Protein AF-A0A266N9E5-F1 (afdb_monomer)

Radius of gyration: 14.83 Å; Cα contacts (8 Å, |Δi|>4): 26; chains: 1; bounding box: 28×21×43 Å

Foldseek 3Di:
DPPVLVVQCVVQLVVQLVVLLVVLVVVLVVVVVVDPDDPVVSVVSSVVSSVVSSVVSCVVSRD

Structure (mmCIF, N/CA/C/O backbone):
data_AF-A0A266N9E5-F1
#
_entry.id   AF-A0A266N9E5-F1
#
loop_
_atom_site.group_PDB
_atom_site.id
_atom_site.type_symbol
_atom_site.label_atom_id
_atom_site.label_alt_id
_atom_site.label_comp_id
_atom_site.label_asym_id
_atom_site.label_entity_id
_atom_site.label_seq_id
_atom_site.pdbx_PDB_ins_code
_atom_site.Cartn_x
_atom_site.Cartn_y
_atom_site.Cartn_z
_atom_site.occupancy
_atom_site.B_iso_or_equiv
_atom_site.auth_seq_id
_atom_site.auth_comp_id
_atom_site.auth_asym_id
_atom_site.auth_atom_id
_atom_site.pdbx_PDB_model_num
ATOM 1 N N . MET A 1 1 ? 6.848 -9.696 -24.700 1.00 58.34 1 MET A N 1
ATOM 2 C CA . MET A 1 1 ? 7.426 -8.692 -23.785 1.00 58.34 1 MET A CA 1
ATOM 3 C 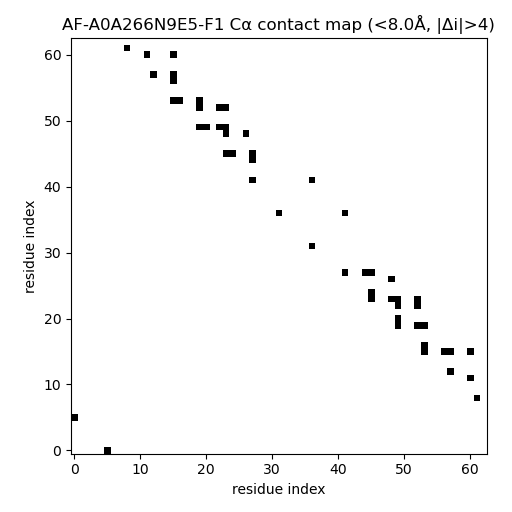C . MET A 1 1 ? 8.858 -8.457 -24.201 1.00 58.34 1 MET A C 1
ATOM 5 O O . MET A 1 1 ? 9.623 -9.416 -24.256 1.00 58.34 1 MET A O 1
ATOM 9 N N . LYS A 1 2 ? 9.199 -7.231 -24.590 1.00 71.00 2 LYS A N 1
ATOM 10 C CA . LYS A 1 2 ? 10.587 -6.859 -24.864 1.00 71.00 2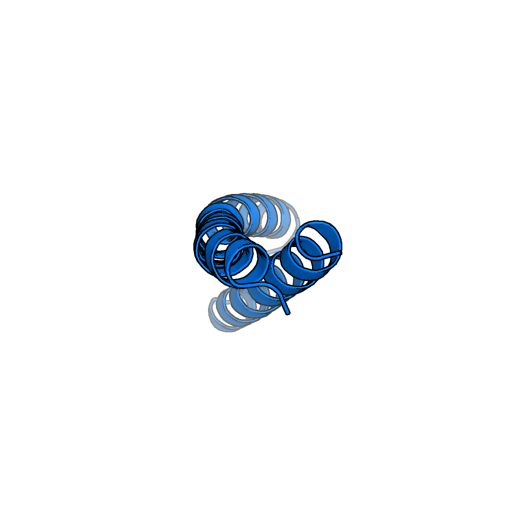 LYS A CA 1
ATOM 11 C C . LYS A 1 2 ? 11.338 -6.797 -23.534 1.00 71.00 2 LYS A C 1
ATOM 13 O O . LYS A 1 2 ? 10.749 -6.580 -22.480 1.00 71.00 2 LYS A O 1
ATOM 18 N N . MET A 1 3 ? 12.651 -6.991 -23.571 1.00 68.31 3 MET A N 1
ATOM 19 C CA . MET A 1 3 ? 13.492 -6.966 -22.366 1.00 68.31 3 MET A CA 1
ATOM 20 C C . MET A 1 3 ? 13.466 -5.592 -21.663 1.00 68.31 3 MET A C 1
ATOM 22 O O . MET A 1 3 ? 13.674 -5.499 -20.456 1.00 68.31 3 MET A O 1
ATOM 26 N N . GLU A 1 4 ? 13.153 -4.537 -22.416 1.00 70.44 4 GLU A N 1
ATOM 27 C CA . GLU A 1 4 ? 12.924 -3.171 -21.933 1.00 70.44 4 GLU A CA 1
ATOM 28 C C . GLU A 1 4 ? 11.677 -3.066 -21.043 1.00 70.44 4 GLU A C 1
ATOM 30 O O . GLU A 1 4 ? 11.747 -2.442 -19.984 1.00 70.44 4 GLU A O 1
ATOM 35 N N . ASP A 1 5 ? 10.591 -3.761 -21.398 1.00 75.69 5 ASP A N 1
ATOM 36 C CA . ASP A 1 5 ? 9.352 -3.797 -20.612 1.00 75.69 5 ASP A CA 1
ATOM 37 C C . ASP A 1 5 ? 9.613 -4.421 -19.234 1.00 75.69 5 ASP A C 1
ATOM 39 O O . ASP A 1 5 ? 9.199 -3.900 -18.204 1.00 75.69 5 ASP A O 1
ATOM 43 N N . ILE A 1 6 ? 10.391 -5.509 -19.190 1.00 76.06 6 ILE A N 1
ATOM 44 C CA . ILE A 1 6 ? 10.741 -6.194 -17.937 1.00 76.06 6 ILE A CA 1
ATOM 45 C C . ILE A 1 6 ? 11.532 -5.258 -17.014 1.00 76.06 6 ILE A C 1
ATOM 47 O O . ILE A 1 6 ? 11.252 -5.194 -15.815 1.00 76.06 6 ILE A O 1
ATOM 51 N N . ARG A 1 7 ? 12.491 -4.492 -17.555 1.00 75.56 7 ARG A N 1
ATOM 52 C CA . ARG A 1 7 ? 13.266 -3.512 -16.773 1.00 75.56 7 ARG A CA 1
ATOM 53 C C . ARG A 1 7 ? 12.381 -2.379 -16.262 1.00 75.56 7 ARG A C 1
ATOM 55 O O . ARG A 1 7 ? 12.534 -1.985 -15.110 1.00 75.56 7 ARG A O 1
ATOM 62 N N . TYR A 1 8 ? 11.453 -1.899 -17.085 1.00 80.81 8 TYR A N 1
ATOM 63 C CA . TYR A 1 8 ? 10.482 -0.883 -16.693 1.00 80.81 8 TYR A CA 1
ATOM 64 C C . TYR A 1 8 ? 9.613 -1.363 -15.524 1.00 80.81 8 TYR A C 1
ATOM 66 O O . TYR A 1 8 ? 9.592 -0.723 -14.473 1.00 80.81 8 TYR A O 1
ATOM 74 N N . TYR A 1 9 ? 8.994 -2.540 -15.638 1.00 79.25 9 TYR A N 1
ATOM 75 C CA . TYR A 1 9 ? 8.151 -3.091 -14.573 1.00 79.25 9 TYR A CA 1
ATOM 76 C C . TYR A 1 9 ? 8.933 -3.376 -13.287 1.00 79.25 9 TYR A C 1
ATOM 78 O O . TYR A 1 9 ? 8.458 -3.066 -12.197 1.00 79.25 9 TYR A O 1
ATOM 86 N N . THR A 1 10 ? 10.176 -3.852 -13.396 1.00 81.06 10 THR A N 1
ATOM 87 C CA . THR A 1 10 ? 11.044 -4.098 -12.229 1.00 81.06 10 THR A CA 1
ATOM 88 C C . THR A 1 10 ? 11.351 -2.822 -11.435 1.00 81.06 10 THR A C 1
ATOM 90 O O . THR A 1 10 ? 11.605 -2.902 -10.238 1.00 81.06 10 THR A O 1
ATOM 93 N N . VAL A 1 11 ? 11.315 -1.643 -12.065 1.00 83.44 11 VAL A N 1
ATOM 94 C CA . VAL A 1 11 ? 11.555 -0.349 -11.400 1.00 83.44 11 VAL A CA 1
ATOM 95 C C . VAL A 1 11 ? 10.252 0.295 -10.924 1.00 83.44 11 VAL A C 1
ATOM 97 O O . VAL A 1 11 ? 10.194 0.841 -9.823 1.00 83.44 11 VAL A O 1
ATOM 100 N N . VAL A 1 12 ? 9.190 0.219 -11.725 1.00 82.38 12 VAL A N 1
ATOM 101 C CA . VAL A 1 12 ? 7.910 0.876 -11.433 1.00 82.38 12 VAL A CA 1
ATOM 102 C C . VAL A 1 12 ? 7.165 0.183 -10.295 1.00 82.38 12 VAL A C 1
ATOM 104 O O . VAL A 1 12 ? 6.666 0.856 -9.395 1.00 82.38 12 VAL A O 1
ATOM 107 N N . THR A 1 13 ? 7.136 -1.151 -10.268 1.00 82.94 13 THR A N 1
ATOM 108 C CA . THR A 1 13 ? 6.458 -1.917 -9.214 1.00 82.94 13 THR A CA 1
ATOM 109 C C . THR A 1 13 ? 6.955 -1.576 -7.800 1.00 82.94 13 THR A C 1
ATOM 111 O O . THR A 1 13 ? 6.120 -1.219 -6.968 1.00 82.94 13 THR A O 1
ATOM 114 N N . PRO A 1 14 ? 8.266 -1.606 -7.479 1.00 82.00 14 PRO A N 1
ATOM 115 C CA . PRO A 1 14 ? 8.736 -1.241 -6.141 1.00 82.00 14 PRO A CA 1
ATOM 116 C C . PRO A 1 14 ? 8.515 0.240 -5.806 1.00 82.00 14 PRO A C 1
ATOM 118 O O . PRO A 1 14 ? 8.297 0.569 -4.642 1.00 82.00 14 PRO A O 1
ATOM 121 N N . LEU A 1 15 ? 8.514 1.133 -6.800 1.00 84.12 15 LEU A N 1
ATOM 122 C CA . LEU A 1 15 ? 8.236 2.555 -6.590 1.00 84.12 15 LEU A CA 1
ATOM 123 C C . LEU A 1 15 ? 6.763 2.800 -6.208 1.00 84.12 15 LEU A C 1
ATOM 125 O O . LEU A 1 15 ? 6.472 3.558 -5.278 1.00 84.12 15 LEU A O 1
ATOM 129 N N . VAL A 1 16 ? 5.830 2.099 -6.857 1.00 82.44 16 VAL A N 1
ATOM 130 C CA . VAL A 1 16 ? 4.404 2.109 -6.490 1.00 82.44 16 VAL A CA 1
ATOM 131 C C . VAL A 1 16 ? 4.197 1.504 -5.096 1.00 82.44 16 VAL A C 1
ATOM 133 O O . VAL A 1 16 ? 3.554 2.126 -4.254 1.00 82.44 16 VAL A O 1
ATOM 136 N N . LEU A 1 17 ? 4.805 0.349 -4.802 1.00 81.94 17 LEU A N 1
ATOM 137 C CA . LEU A 1 17 ? 4.704 -0.300 -3.486 1.00 81.94 17 LEU A CA 1
ATOM 138 C C . LEU A 1 17 ? 5.287 0.560 -2.351 1.00 81.94 17 LEU A C 1
ATOM 140 O O . LEU A 1 17 ? 4.724 0.602 -1.254 1.00 81.94 17 LEU A O 1
ATOM 144 N N . GLY A 1 18 ? 6.395 1.260 -2.611 1.00 81.19 18 GLY A N 1
ATOM 145 C CA . GLY A 1 18 ? 7.031 2.165 -1.653 1.00 81.19 18 GLY A CA 1
ATOM 146 C C . GLY A 1 18 ? 6.208 3.429 -1.391 1.00 81.19 18 GLY A C 1
ATOM 147 O O . GLY A 1 18 ? 6.044 3.834 -0.241 1.00 81.19 18 GLY A O 1
ATOM 148 N N . SER A 1 19 ? 5.633 4.029 -2.436 1.00 83.31 19 SER A N 1
ATOM 149 C CA . SER A 1 19 ? 4.781 5.223 -2.299 1.00 83.31 19 SER A CA 1
ATOM 150 C C . SER A 1 19 ? 3.416 4.927 -1.664 1.00 83.31 19 SER A C 1
ATOM 152 O O . SER A 1 19 ? 2.853 5.785 -0.979 1.00 83.31 19 SER A O 1
ATOM 154 N N . ALA A 1 20 ? 2.898 3.703 -1.810 1.00 83.31 20 ALA A N 1
ATOM 155 C CA . ALA A 1 20 ? 1.626 3.291 -1.223 1.00 83.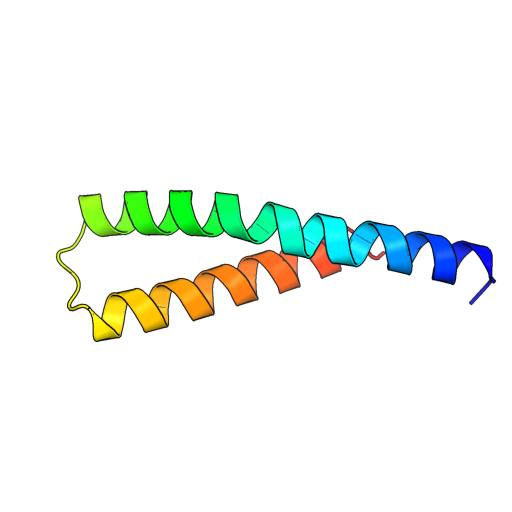31 20 ALA A CA 1
ATOM 156 C C . ALA A 1 20 ? 1.606 3.371 0.314 1.00 83.31 20 ALA A C 1
ATOM 158 O O . ALA A 1 20 ? 0.553 3.641 0.894 1.00 83.31 20 ALA A O 1
ATOM 159 N N . GLY A 1 21 ? 2.752 3.196 0.983 1.00 82.12 21 GLY A N 1
ATOM 160 C CA . GLY A 1 21 ? 2.845 3.261 2.446 1.00 82.12 21 GLY A CA 1
ATOM 161 C C . GLY A 1 21 ? 2.486 4.641 3.002 1.00 82.12 21 GLY A C 1
ATOM 162 O O . GLY A 1 21 ? 1.633 4.754 3.882 1.00 82.12 21 GLY A O 1
ATOM 163 N N . LEU A 1 22 ? 3.067 5.702 2.433 1.00 83.94 22 LEU A N 1
ATOM 164 C CA . LEU A 1 22 ? 2.801 7.081 2.855 1.00 83.94 22 LEU A CA 1
ATOM 165 C C . LEU A 1 22 ? 1.339 7.473 2.598 1.00 83.94 22 LEU A C 1
ATOM 167 O O . LEU A 1 22 ? 0.687 8.044 3.469 1.00 83.94 22 LEU A O 1
ATOM 171 N N . ASN A 1 23 ? 0.795 7.087 1.442 1.00 84.38 23 ASN A N 1
ATOM 172 C CA . ASN A 1 23 ? -0.614 7.318 1.115 1.00 84.38 23 ASN A CA 1
ATOM 173 C C . ASN A 1 23 ? -1.558 6.583 2.081 1.00 84.38 23 ASN A C 1
ATOM 175 O O . ASN A 1 23 ? -2.552 7.150 2.527 1.00 84.38 23 ASN A O 1
ATOM 179 N N . THR A 1 24 ? -1.220 5.349 2.461 1.00 87.50 24 THR A N 1
ATOM 180 C CA . THR A 1 24 ? -1.994 4.570 3.439 1.00 87.50 24 THR A CA 1
ATOM 181 C C . THR A 1 24 ? -2.013 5.254 4.804 1.00 87.50 24 THR A C 1
ATOM 183 O O . THR A 1 24 ? -3.074 5.359 5.415 1.00 87.50 24 THR A O 1
ATOM 186 N N . MET A 1 25 ? -0.871 5.776 5.266 1.00 86.12 25 MET A N 1
ATOM 187 C CA . MET A 1 25 ? -0.793 6.507 6.536 1.00 86.12 25 MET A CA 1
ATOM 188 C C . MET A 1 25 ? -1.649 7.777 6.531 1.00 86.12 25 MET A C 1
ATOM 190 O O . MET A 1 25 ? -2.340 8.038 7.512 1.00 86.12 25 MET A O 1
ATOM 194 N N . ILE A 1 26 ? -1.653 8.541 5.432 1.00 87.81 26 ILE A N 1
ATOM 195 C CA . ILE A 1 26 ? -2.501 9.736 5.300 1.00 87.81 26 ILE A CA 1
ATOM 196 C C . ILE A 1 26 ? -3.983 9.357 5.388 1.00 87.81 26 ILE A C 1
ATOM 198 O O . ILE A 1 26 ? -4.735 9.997 6.120 1.00 87.81 26 ILE A O 1
ATOM 202 N N . VAL A 1 27 ? -4.409 8.312 4.674 1.00 87.12 27 VAL A N 1
ATOM 203 C CA . VAL A 1 27 ? -5.815 7.881 4.678 1.00 87.12 27 VAL A CA 1
ATOM 204 C C . VAL A 1 27 ? -6.242 7.395 6.062 1.00 87.12 27 VAL A C 1
ATOM 206 O O . VAL A 1 27 ? -7.296 7.802 6.545 1.00 87.12 27 VAL A O 1
ATOM 209 N N . LEU A 1 28 ? -5.418 6.587 6.734 1.00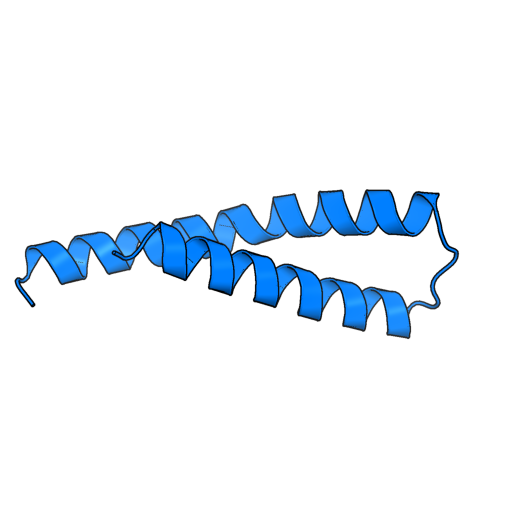 88.50 28 LEU A N 1
ATOM 210 C CA . LEU A 1 28 ? -5.696 6.140 8.102 1.00 88.50 28 LEU A CA 1
ATOM 211 C C . LEU A 1 28 ? -5.796 7.310 9.076 1.00 88.50 28 LEU A C 1
ATOM 213 O O . LEU A 1 28 ? -6.740 7.363 9.859 1.00 88.50 28 LEU A O 1
ATOM 217 N N . TRP A 1 29 ? -4.884 8.277 8.973 1.00 88.81 29 TRP A N 1
ATOM 218 C CA . TRP A 1 29 ? -4.914 9.480 9.798 1.00 88.81 29 TRP A CA 1
ATOM 219 C C . TRP A 1 29 ? -6.212 10.278 9.613 1.00 88.81 29 TRP A C 1
ATOM 221 O O . TRP A 1 29 ? -6.784 10.764 10.587 1.00 88.81 29 TRP A O 1
ATOM 231 N N . VAL A 1 30 ? -6.722 10.389 8.381 1.00 87.81 30 VAL A N 1
ATOM 232 C CA . VAL A 1 30 ? -8.021 11.031 8.114 1.00 87.81 30 VAL A CA 1
ATOM 233 C C . VAL A 1 30 ? -9.173 10.228 8.725 1.00 87.81 30 VAL A C 1
ATOM 235 O O . VAL A 1 30 ? -10.075 10.817 9.319 1.00 87.81 30 VAL A O 1
ATOM 238 N N . ILE A 1 31 ? -9.151 8.899 8.613 1.00 86.56 31 ILE A N 1
ATOM 239 C CA . ILE A 1 31 ? -10.203 8.028 9.157 1.00 86.56 31 ILE A CA 1
ATOM 240 C C . ILE A 1 31 ? -10.258 8.123 10.687 1.00 86.56 31 ILE A C 1
ATOM 242 O O . ILE A 1 31 ? -11.346 8.284 11.238 1.00 86.56 31 ILE A O 1
ATOM 246 N N . GLU A 1 32 ? -9.112 8.111 11.370 1.00 87.56 32 GLU A N 1
ATOM 247 C CA . GLU A 1 32 ? -9.036 8.267 12.831 1.00 87.56 32 GLU A CA 1
ATOM 248 C C . GLU A 1 32 ? -9.572 9.617 13.325 1.00 87.56 32 GLU A C 1
ATOM 250 O O . GLU A 1 32 ? -10.059 9.727 14.449 1.00 87.56 32 GLU A O 1
ATOM 255 N N . ARG A 1 33 ? -9.517 10.669 12.496 1.00 86.19 33 ARG A N 1
ATOM 256 C CA . ARG A 1 33 ? -10.114 11.971 12.837 1.00 86.19 33 ARG A CA 1
ATOM 257 C C . ARG A 1 33 ? -11.638 11.965 12.786 1.00 86.19 33 ARG A C 1
ATOM 259 O O . ARG A 1 33 ? -12.253 12.828 13.408 1.00 86.19 33 ARG A O 1
ATOM 266 N N . LEU A 1 34 ? -12.232 11.032 12.048 1.00 87.31 34 LEU A N 1
ATOM 267 C CA . LEU A 1 34 ? -13.676 10.937 11.843 1.00 87.31 34 LEU A CA 1
ATOM 268 C C . LEU A 1 34 ? -14.319 9.853 12.715 1.00 87.31 34 LEU A C 1
ATOM 270 O O . LEU A 1 34 ? -15.474 9.997 13.112 1.00 87.31 34 LEU A O 1
ATOM 274 N N . PHE A 1 35 ? -13.582 8.786 13.027 1.00 84.94 35 PHE A N 1
ATOM 275 C CA . PHE A 1 35 ? -14.088 7.618 13.739 1.00 84.94 35 PHE A CA 1
ATOM 276 C C . PHE A 1 35 ? -13.080 7.115 14.774 1.00 84.94 35 PHE A C 1
ATOM 278 O O . PHE A 1 35 ? -11.881 7.061 14.520 1.00 84.94 35 PHE A O 1
ATOM 285 N N . ILE A 1 36 ? -13.583 6.665 15.926 1.00 84.62 36 ILE A N 1
ATOM 286 C CA . ILE A 1 36 ? -12.783 5.925 16.908 1.00 84.62 36 ILE A CA 1
ATOM 287 C C . ILE A 1 36 ? -12.804 4.454 16.488 1.00 84.62 36 ILE A C 1
ATOM 289 O O . ILE A 1 36 ? -13.829 3.785 16.624 1.00 84.62 36 ILE A O 1
ATOM 293 N N . LEU A 1 37 ? -11.692 3.959 15.946 1.00 80.75 37 LEU A N 1
ATOM 294 C CA . LEU A 1 37 ? -11.535 2.550 15.591 1.00 80.75 37 LEU A CA 1
ATOM 295 C C . LEU A 1 37 ? -10.866 1.787 16.736 1.00 80.75 37 LEU A C 1
ATOM 297 O O . LEU A 1 37 ? -9.942 2.282 17.373 1.00 80.75 37 LEU A O 1
ATOM 301 N N . SER A 1 38 ? -11.305 0.551 16.967 1.00 88.19 38 SER A N 1
ATOM 302 C CA . SER A 1 38 ? -10.534 -0.412 17.758 1.00 88.19 38 SER A CA 1
ATOM 303 C C . SER A 1 38 ? -9.259 -0.814 17.012 1.00 88.19 38 SER A C 1
ATOM 305 O O . SER A 1 38 ? -9.294 -0.917 15.785 1.00 88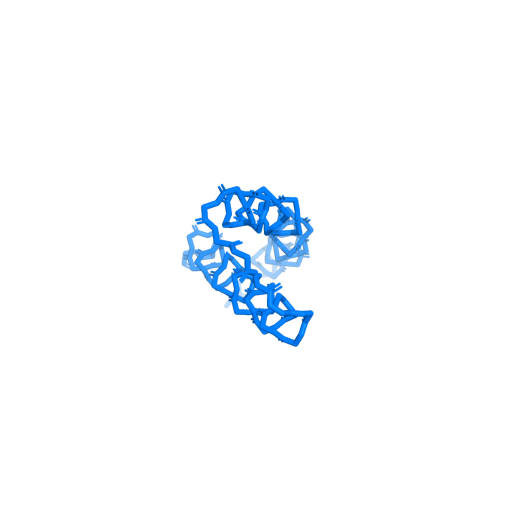.19 3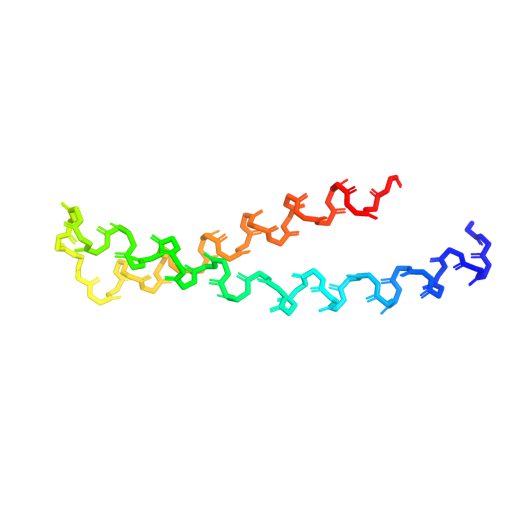8 SER A O 1
ATOM 307 N N . ASP A 1 39 ? -8.190 -1.166 17.730 1.00 84.94 39 ASP A N 1
ATOM 308 C CA . ASP A 1 39 ? -6.899 -1.560 17.137 1.00 84.94 39 ASP A CA 1
ATOM 309 C C . ASP A 1 39 ? -7.035 -2.612 16.024 1.00 84.94 39 ASP A C 1
ATOM 311 O O . ASP A 1 39 ? -6.453 -2.477 14.949 1.00 84.94 39 ASP A O 1
ATOM 315 N N . SER A 1 40 ? -7.875 -3.633 16.224 1.00 88.38 40 SER A N 1
ATOM 316 C CA . SER A 1 40 ? -8.128 -4.679 15.220 1.00 88.38 40 SER A CA 1
ATOM 317 C C . SER A 1 40 ? -8.733 -4.138 13.918 1.00 88.38 40 SER A C 1
ATOM 319 O O . SER A 1 40 ? -8.367 -4.577 12.826 1.00 88.38 40 SER A O 1
ATOM 321 N N . ALA A 1 41 ? -9.632 -3.158 14.021 1.00 85.19 41 ALA A N 1
ATOM 322 C CA . ALA A 1 41 ? -10.263 -2.506 12.880 1.00 85.19 41 ALA A CA 1
ATOM 323 C C . ALA A 1 41 ? -9.281 -1.572 12.164 1.00 85.19 41 ALA A C 1
ATOM 325 O O . ALA A 1 41 ? -9.321 -1.465 10.939 1.00 85.19 41 ALA A O 1
ATOM 326 N N . LEU A 1 42 ? -8.362 -0.947 12.900 1.00 86.56 42 LEU A N 1
ATOM 327 C CA . LEU A 1 42 ? -7.308 -0.102 12.346 1.00 86.56 42 LEU A CA 1
ATOM 328 C C . LEU A 1 42 ? -6.337 -0.929 11.493 1.00 86.56 42 LEU A C 1
ATOM 330 O O . LEU A 1 42 ? -6.089 -0.575 10.341 1.00 86.56 42 LEU A O 1
ATOM 334 N N . TYR A 1 43 ? -5.884 -2.086 11.988 1.00 87.00 43 TYR A N 1
ATOM 335 C CA . TYR A 1 43 ? -5.050 -3.014 11.211 1.00 87.00 43 TYR A CA 1
ATOM 336 C C . TYR A 1 43 ? -5.743 -3.509 9.939 1.00 87.00 43 TYR A C 1
ATOM 338 O O . TYR A 1 43 ? -5.137 -3.509 8.865 1.00 87.00 43 TYR A O 1
ATOM 346 N N . ALA A 1 44 ? -7.016 -3.902 10.041 1.00 88.50 44 ALA A N 1
ATOM 347 C CA . ALA A 1 44 ? -7.788 -4.337 8.881 1.00 88.50 44 ALA A CA 1
ATOM 348 C C . ALA A 1 44 ? -7.927 -3.209 7.847 1.00 88.50 44 ALA A C 1
ATOM 350 O O . ALA A 1 44 ? -7.678 -3.416 6.659 1.00 88.50 44 ALA A O 1
ATOM 351 N N . THR A 1 45 ? -8.250 -1.997 8.305 1.00 87.62 45 THR A N 1
ATOM 352 C CA . THR A 1 45 ? -8.378 -0.817 7.443 1.00 87.62 45 THR A CA 1
ATOM 353 C C . THR A 1 45 ? -7.046 -0.492 6.771 1.00 87.62 45 THR A C 1
ATOM 355 O O . THR A 1 45 ? -7.015 -0.261 5.565 1.00 87.62 45 THR A O 1
ATOM 358 N N . ALA A 1 46 ? -5.928 -0.559 7.496 1.00 87.94 46 ALA A N 1
ATOM 359 C CA . ALA A 1 46 ? -4.593 -0.316 6.956 1.00 87.94 46 ALA A CA 1
ATOM 360 C C . ALA A 1 46 ? -4.243 -1.294 5.829 1.00 87.94 46 ALA A C 1
ATOM 362 O O . ALA A 1 46 ? -3.840 -0.873 4.744 1.00 87.94 46 ALA A O 1
ATOM 363 N N . ALA A 1 47 ? -4.455 -2.591 6.065 1.00 88.81 47 ALA A N 1
ATOM 364 C CA . ALA A 1 47 ? -4.175 -3.635 5.088 1.00 88.81 47 ALA A CA 1
ATOM 365 C C . ALA A 1 47 ? -5.027 -3.472 3.821 1.00 88.81 47 ALA A C 1
ATOM 367 O O . ALA A 1 47 ? -4.501 -3.530 2.706 1.00 88.81 47 ALA A O 1
ATOM 368 N N . VAL A 1 48 ? -6.330 -3.215 3.976 1.00 90.75 48 VAL A N 1
ATOM 369 C CA . VAL A 1 48 ? -7.244 -3.016 2.841 1.00 90.75 48 VAL A CA 1
ATOM 370 C C . VAL A 1 48 ? -6.842 -1.782 2.039 1.00 90.75 48 VAL A C 1
ATOM 372 O O . VAL A 1 48 ? -6.684 -1.870 0.823 1.00 90.75 48 VAL A O 1
ATOM 375 N N . THR A 1 49 ? -6.609 -0.654 2.709 1.00 89.94 49 THR A N 1
ATOM 376 C CA . THR A 1 49 ? -6.279 0.614 2.045 1.00 89.94 49 THR A CA 1
ATOM 377 C C . THR A 1 49 ? -4.954 0.518 1.287 1.00 89.94 49 THR A C 1
ATOM 379 O O . THR A 1 49 ? -4.885 0.918 0.125 1.00 89.94 49 THR A O 1
ATOM 382 N N . TYR A 1 50 ? -3.931 -0.092 1.897 1.00 88.94 50 TYR A N 1
ATOM 383 C CA . TYR A 1 50 ? -2.648 -0.348 1.242 1.00 88.94 50 TYR A CA 1
ATOM 384 C C . TYR A 1 50 ? -2.816 -1.210 -0.009 1.00 88.94 50 TYR A C 1
ATOM 386 O O . TYR A 1 50 ? -2.311 -0.869 -1.077 1.00 88.94 50 TYR A O 1
ATOM 394 N N . THR A 1 51 ? -3.580 -2.299 0.098 1.00 87.06 51 THR A N 1
ATOM 395 C CA . THR A 1 51 ? -3.822 -3.209 -1.027 1.00 87.06 51 THR A CA 1
ATOM 396 C C . THR A 1 51 ? -4.528 -2.492 -2.176 1.00 87.06 51 THR A C 1
ATOM 398 O O . THR A 1 51 ? -4.111 -2.626 -3.324 1.00 87.06 51 THR A O 1
ATOM 401 N N . VAL A 1 52 ? -5.548 -1.678 -1.882 1.00 89.06 52 VAL A N 1
ATOM 402 C CA . VAL A 1 52 ? -6.270 -0.900 -2.900 1.00 89.06 52 VAL A CA 1
ATOM 403 C C . VAL A 1 52 ? -5.343 0.095 -3.597 1.00 89.06 52 VAL A C 1
ATOM 405 O O . VAL A 1 52 ? -5.320 0.128 -4.825 1.00 89.06 52 VAL A O 1
ATOM 408 N N . ILE A 1 53 ? -4.542 0.864 -2.853 1.00 88.81 53 ILE A N 1
ATOM 409 C CA . ILE A 1 53 ? -3.606 1.839 -3.437 1.00 88.81 53 ILE A CA 1
ATOM 410 C C . ILE A 1 53 ? -2.573 1.137 -4.323 1.00 88.81 53 ILE A C 1
ATOM 412 O O . ILE A 1 53 ? -2.298 1.606 -5.425 1.00 88.81 53 ILE A O 1
ATOM 416 N N . CYS A 1 54 ? -2.037 -0.002 -3.883 1.00 87.12 54 CYS A N 1
ATOM 417 C CA . CYS A 1 54 ? -1.096 -0.795 -4.668 1.00 87.12 54 CYS A CA 1
ATOM 418 C C . CYS A 1 54 ? -1.724 -1.311 -5.965 1.00 87.12 54 CYS A C 1
ATOM 420 O O . CYS A 1 54 ? -1.130 -1.159 -7.027 1.00 87.12 54 CYS A O 1
ATOM 422 N N . VAL A 1 55 ? -2.929 -1.885 -5.903 1.00 87.25 55 VAL A N 1
ATOM 423 C CA . VAL A 1 55 ? -3.629 -2.405 -7.088 1.00 87.25 55 VAL A CA 1
ATOM 424 C C . VAL A 1 55 ? -3.954 -1.276 -8.063 1.00 87.25 55 VAL A C 1
ATOM 426 O O . VAL A 1 55 ? -3.635 -1.381 -9.243 1.00 87.25 55 VAL A O 1
ATOM 429 N N . VAL A 1 56 ? -4.526 -0.172 -7.579 1.00 85.50 56 VAL A N 1
ATOM 430 C CA . VAL A 1 56 ? -4.858 0.991 -8.414 1.00 85.50 56 VAL A CA 1
ATOM 431 C C . VAL A 1 56 ? -3.594 1.598 -9.020 1.00 85.50 56 VAL A C 1
ATOM 433 O O . VAL A 1 56 ? -3.564 1.863 -10.220 1.00 85.50 56 VAL A O 1
ATOM 436 N N . GLY A 1 57 ? -2.544 1.781 -8.220 1.00 82.44 57 GLY A N 1
ATOM 437 C CA . GLY A 1 57 ? -1.265 2.315 -8.674 1.00 82.44 57 GLY A CA 1
ATOM 438 C C . GLY A 1 57 ? -0.611 1.430 -9.730 1.00 82.44 57 GLY A C 1
ATOM 439 O O . GLY A 1 57 ? -0.121 1.947 -10.726 1.00 82.44 57 GLY A O 1
ATOM 440 N N . LEU A 1 58 ? -0.662 0.106 -9.569 1.00 82.44 58 LEU A N 1
ATOM 441 C CA . LEU A 1 58 ? -0.132 -0.831 -10.558 1.00 82.44 58 LEU A CA 1
ATOM 442 C C . LEU A 1 58 ? -0.954 -0.828 -11.847 1.00 82.44 58 LEU A C 1
ATOM 444 O O . LEU A 1 58 ? -0.353 -0.789 -12.909 1.00 82.44 58 LEU A O 1
ATOM 448 N N . ILE A 1 59 ? -2.289 -0.790 -11.778 1.00 82.81 59 ILE A N 1
ATOM 449 C CA . ILE A 1 59 ? -3.152 -0.718 -12.974 1.00 82.81 59 ILE A CA 1
ATOM 450 C C . ILE A 1 59 ? -2.885 0.556 -13.787 1.00 82.81 59 ILE A C 1
ATOM 452 O O . ILE A 1 59 ? -2.915 0.519 -15.009 1.00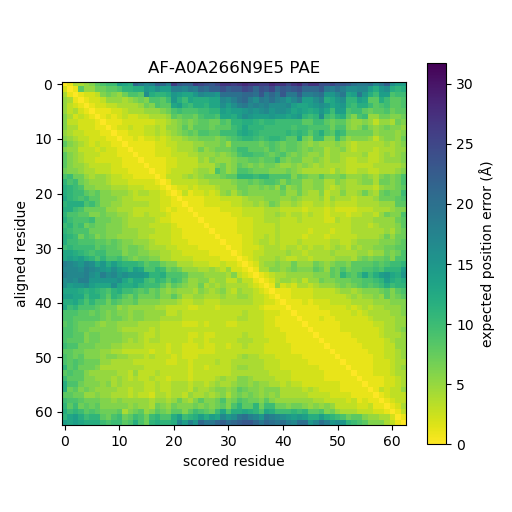 82.81 59 ILE A O 1
ATOM 456 N N . HIS A 1 60 ? -2.629 1.690 -13.128 1.00 74.12 60 HIS A N 1
ATOM 457 C CA . HIS A 1 60 ? -2.369 2.952 -13.830 1.00 74.12 60 HIS A CA 1
ATOM 458 C C . HIS A 1 60 ? -0.909 3.107 -14.273 1.00 74.12 60 HIS A C 1
ATOM 460 O O . HIS A 1 60 ? -0.641 3.805 -15.248 1.00 74.12 60 HIS A O 1
ATOM 466 N N . ALA A 1 61 ? 0.039 2.499 -13.556 1.00 69.25 61 ALA A N 1
ATOM 467 C CA . ALA A 1 61 ? 1.463 2.587 -13.873 1.00 69.25 61 ALA A CA 1
ATOM 468 C C . ALA A 1 61 ? 1.937 1.499 -14.854 1.00 69.25 61 ALA A C 1
ATOM 470 O O . ALA A 1 61 ? 2.993 1.648 -15.465 1.00 69.25 61 ALA A O 1
ATOM 471 N N . ILE A 1 62 ? 1.180 0.410 -14.998 1.00 65.00 62 ILE A N 1
ATOM 472 C CA . ILE A 1 62 ? 1.433 -0.690 -15.930 1.00 65.00 62 ILE A CA 1
ATOM 473 C C . ILE A 1 62 ? 0.309 -0.664 -16.979 1.00 65.00 62 ILE A C 1
ATOM 475 O O . ILE A 1 62 ? -0.768 -1.185 -16.693 1.00 65.00 62 ILE A O 1
ATOM 479 N N . PRO A 1 63 ? 0.524 -0.024 -18.146 1.00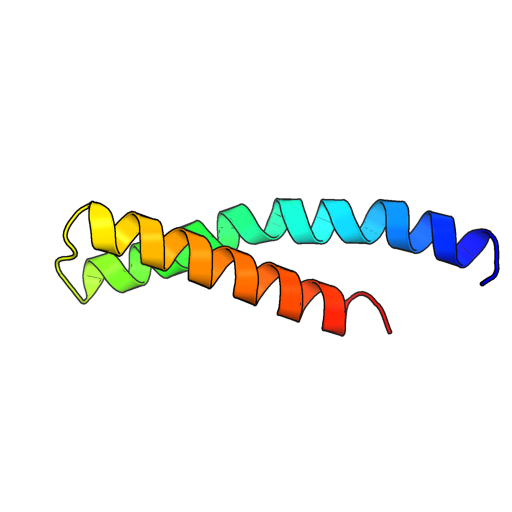 57.53 63 PRO A N 1
ATOM 480 C CA . PRO A 1 63 ? -0.443 -0.033 -19.242 1.00 57.53 63 PRO A CA 1
ATOM 481 C C . PRO A 1 63 ? -0.617 -1.427 -19.858 1.00 57.53 63 PRO A C 1
ATOM 483 O O . PRO A 1 63 ? 0.348 -2.231 -19.804 1.00 57.53 63 PRO A O 1
#

Organism: NCBI:txid86185

Secondary structure (DSSP, 8-state):
--HHHHHHHHHHHHHHHHHHHHHHHHHHHHHHHH----HHHHHHHHHHHHHHHHHHHHHHH--

pLDDT: mean 82.65, std 7.19, range [57.53, 90.75]

Mean predicted aligned error: 5.95 Å

Solvent-accessible surface area (backbone atoms only — not comparable to full-atom values): 3585 Å² total; per-residue (Å²): 131,58,74,65,55,55,56,48,50,68,53,50,52,59,51,40,55,58,52,24,53,62,54,32,52,53,5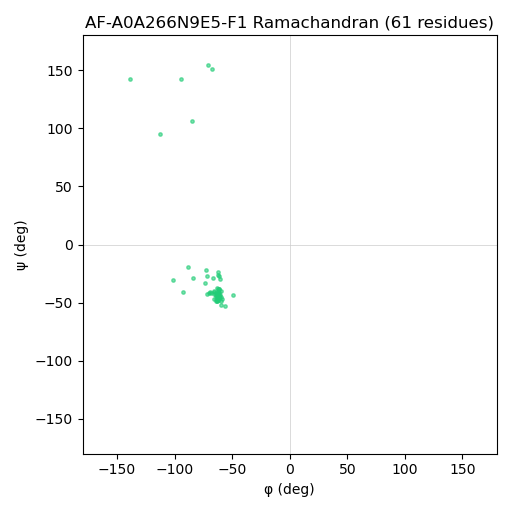2,51,55,55,48,56,74,77,41,91,70,55,72,72,56,47,54,52,50,49,56,52,47,32,52,50,46,35,52,55,44,46,59,72,73,50,128

Sequence (63 aa):
MKMEDIRYYTVVTPLVLGSAGLNTMIVLWVIERLFILSDSALYATAAVTYTVICVVGLIHAIP